Protein AF-A0A3S1H4H2-F1 (afdb_monomer_lite)

Radius of gyration: 18.22 Å; chains: 1; bounding box: 42×36×54 Å

InterPro domains:
  IPR036291 NAD(P)-binding domain superfamily [SSF51735] (3-67)
  IPR052834 3-Keto-Steroid Reductase/17-beta-Hydroxysteroid Dehydrogenase [PTHR44442] (1-139)

Structure (mmCIF, N/CA/C/O backbone):
data_AF-A0A3S1H4H2-F1
#
_entry.id   AF-A0A3S1H4H2-F1
#
loop_
_atom_site.group_PDB
_atom_site.id
_atom_site.type_symbol
_atom_site.label_atom_id
_atom_site.label_alt_id
_atom_site.label_comp_id
_atom_site.label_asym_id
_atom_site.label_entity_id
_atom_site.label_seq_id
_atom_site.pdbx_PDB_ins_code
_atom_site.Cartn_x
_atom_site.Cartn_y
_atom_site.Cartn_z
_atom_site.occupancy
_atom_site.B_iso_or_equiv
_atom_site.auth_seq_id
_atom_site.auth_comp_id
_atom_site.auth_asym_id
_atom_site.auth_atom_id
_atom_site.pdbx_PDB_model_num
ATOM 1 N N . LYS A 1 1 ? -10.803 -19.114 0.269 1.00 58.19 1 LYS A N 1
ATOM 2 C CA . LYS A 1 1 ? -10.577 -17.656 0.457 1.00 58.19 1 LYS A CA 1
ATOM 3 C C . LYS A 1 1 ? -9.151 -17.461 0.962 1.00 58.19 1 LYS A C 1
ATOM 5 O O . LYS A 1 1 ? -8.784 -18.153 1.898 1.00 58.19 1 LYS A O 1
ATOM 10 N N . ASN A 1 2 ? -8.342 -16.609 0.327 1.00 88.88 2 ASN A N 1
ATOM 11 C CA . ASN A 1 2 ? -6.953 -16.361 0.735 1.00 88.88 2 ASN A CA 1
ATOM 12 C C . ASN A 1 2 ? -6.928 -15.320 1.883 1.00 88.88 2 ASN A C 1
ATOM 14 O O . ASN A 1 2 ? -7.430 -14.210 1.662 1.00 88.88 2 ASN A O 1
ATOM 18 N N . PRO A 1 3 ? -6.391 -15.637 3.082 1.00 92.31 3 PRO A N 1
ATOM 19 C CA . PRO A 1 3 ? -6.362 -14.711 4.220 1.00 92.31 3 PRO A CA 1
ATOM 20 C C . PRO A 1 3 ? -5.639 -13.392 3.922 1.00 92.31 3 PRO A C 1
ATOM 22 O O . PRO A 1 3 ? -6.136 -12.330 4.287 1.00 92.31 3 PRO A O 1
ATOM 25 N N . TYR A 1 4 ? -4.523 -13.438 3.186 1.00 89.50 4 TYR A N 1
ATOM 26 C CA . TYR A 1 4 ? -3.756 -12.247 2.816 1.00 89.50 4 TYR A CA 1
ATOM 27 C C . TYR A 1 4 ? -4.573 -11.315 1.917 1.00 89.50 4 TYR A C 1
ATOM 29 O O . TYR A 1 4 ? -4.724 -10.132 2.216 1.00 89.50 4 TYR A O 1
ATOM 37 N N . SER A 1 5 ? -5.161 -11.852 0.844 1.00 90.31 5 SER A N 1
ATOM 38 C CA . SER A 1 5 ? -5.999 -11.063 -0.070 1.00 90.31 5 SER A CA 1
ATOM 39 C C . SER A 1 5 ? -7.233 -10.497 0.633 1.00 90.31 5 SER A C 1
ATOM 41 O O . SER A 1 5 ? -7.619 -9.362 0.372 1.00 90.31 5 SER A O 1
ATOM 43 N N . SER A 1 6 ? -7.825 -11.266 1.553 1.00 93.38 6 SER A N 1
ATOM 44 C CA . SER A 1 6 ? -8.981 -10.821 2.341 1.00 93.38 6 SER A CA 1
ATOM 45 C C . SER A 1 6 ? -8.603 -9.675 3.283 1.00 93.38 6 SER A C 1
ATOM 47 O O . SER A 1 6 ? -9.348 -8.710 3.387 1.00 93.38 6 SER A O 1
ATOM 49 N N . SER A 1 7 ? -7.422 -9.739 3.907 1.00 94.19 7 SER A N 1
ATOM 50 C CA . SER A 1 7 ? -6.892 -8.660 4.746 1.00 94.19 7 SER A CA 1
ATOM 51 C C . SER A 1 7 ? -6.595 -7.394 3.936 1.00 94.19 7 SER A C 1
ATOM 53 O O . SER A 1 7 ? -7.000 -6.314 4.350 1.00 94.19 7 SER A O 1
ATOM 55 N N . LYS A 1 8 ? -5.975 -7.509 2.751 1.00 94.06 8 LYS A N 1
ATOM 56 C CA . LYS A 1 8 ? -5.734 -6.351 1.870 1.00 94.06 8 LYS A CA 1
ATOM 57 C C . LYS A 1 8 ? -7.029 -5.686 1.412 1.00 94.06 8 LYS A C 1
ATOM 59 O O . LYS A 1 8 ? -7.106 -4.463 1.425 1.00 94.06 8 LYS A O 1
ATOM 64 N N . TYR A 1 9 ? -8.038 -6.482 1.066 1.00 94.88 9 TYR A N 1
ATOM 65 C CA . TYR A 1 9 ? -9.367 -5.964 0.753 1.00 94.88 9 TYR A CA 1
ATOM 66 C C . TYR A 1 9 ? -10.015 -5.292 1.971 1.00 94.88 9 TYR A C 1
ATOM 68 O O . TYR A 1 9 ? -10.538 -4.192 1.849 1.00 94.88 9 TYR A O 1
ATOM 76 N N . ALA A 1 10 ? -9.931 -5.900 3.158 1.00 95.62 10 ALA A N 1
ATOM 77 C CA . ALA A 1 10 ? -10.449 -5.302 4.387 1.00 95.62 10 ALA A CA 1
ATOM 78 C C . ALA A 1 10 ? -9.783 -3.951 4.699 1.00 95.62 10 ALA A C 1
ATOM 80 O O . ALA A 1 10 ? -10.477 -3.024 5.094 1.00 95.62 10 ALA A O 1
ATOM 81 N N . THR A 1 11 ? -8.473 -3.798 4.465 1.00 96.12 11 THR A N 1
ATOM 82 C CA . THR A 1 11 ? -7.785 -2.502 4.603 1.00 96.12 11 THR A CA 1
ATOM 83 C C . THR A 1 11 ? -8.362 -1.440 3.669 1.00 96.12 11 THR A C 1
ATOM 85 O O . THR A 1 11 ? -8.565 -0.309 4.101 1.00 96.12 11 THR A O 1
ATOM 88 N N . ASP A 1 12 ? -8.664 -1.795 2.418 1.00 96.50 12 ASP A N 1
ATOM 89 C CA . ASP A 1 12 ? -9.289 -0.861 1.477 1.00 96.50 12 ASP A CA 1
ATOM 90 C C . ASP A 1 12 ? -10.699 -0.456 1.937 1.00 96.50 12 ASP A C 1
ATOM 92 O O . ASP A 1 12 ? -11.044 0.724 1.928 1.00 96.50 12 ASP A O 1
ATOM 96 N N . VAL A 1 13 ? -11.495 -1.422 2.408 1.00 97.12 13 VAL A N 1
ATOM 97 C CA . VAL A 1 13 ? -12.837 -1.177 2.962 1.00 97.12 13 VAL A CA 1
ATOM 98 C C . VAL A 1 13 ? -12.767 -0.254 4.184 1.00 97.12 13 VAL A C 1
ATOM 100 O O . VAL A 1 13 ? -13.507 0.723 4.259 1.00 97.12 13 VAL A O 1
ATOM 103 N N . VAL A 1 14 ? -11.834 -0.512 5.103 1.00 96.88 14 VAL A N 1
ATOM 104 C CA . VAL A 1 14 ? -11.591 0.333 6.282 1.00 96.88 14 VAL A CA 1
ATOM 105 C C . VAL A 1 14 ? -11.183 1.746 5.877 1.00 96.88 14 VAL A C 1
ATOM 107 O O . VAL A 1 14 ? -11.694 2.699 6.454 1.00 96.88 14 VAL A O 1
ATOM 110 N N . SER A 1 15 ? -10.311 1.912 4.877 1.00 96.75 15 SER A N 1
ATOM 111 C CA . SER A 1 15 ? -9.904 3.242 4.405 1.00 96.75 15 SER A CA 1
ATOM 112 C C . SER A 1 15 ? -11.096 4.051 3.882 1.00 96.75 15 SER A C 1
ATOM 114 O O . SER A 1 15 ? -11.278 5.201 4.283 1.00 96.75 15 SER A O 1
ATOM 116 N N . VAL A 1 16 ? -11.963 3.434 3.069 1.00 96.69 16 VAL A N 1
ATOM 117 C CA . VAL A 1 16 ? -13.192 4.074 2.567 1.00 96.69 16 VAL A CA 1
ATOM 118 C C . VAL A 1 16 ? -14.118 4.481 3.717 1.00 96.69 16 VAL A C 1
ATOM 120 O O . VAL A 1 16 ? -14.568 5.628 3.767 1.00 96.69 16 VAL A O 1
ATOM 123 N N . GLY A 1 17 ? -14.376 3.570 4.660 1.00 96.44 17 GLY A N 1
ATOM 124 C CA . GLY A 1 17 ? -15.239 3.847 5.810 1.00 96.44 17 GLY A CA 1
ATOM 125 C C . GLY A 1 17 ? -14.680 4.957 6.708 1.00 96.44 17 GLY A C 1
ATOM 126 O O . GLY A 1 17 ? -15.399 5.886 7.075 1.00 96.44 17 GLY A O 1
ATOM 127 N N . LEU A 1 18 ? -13.377 4.920 7.010 1.00 96.75 18 LEU A N 1
ATOM 128 C CA . LEU A 1 18 ? -12.721 5.929 7.843 1.00 96.75 18 LEU A CA 1
ATOM 129 C C . LEU A 1 18 ? -12.763 7.310 7.196 1.00 96.75 18 LEU A C 1
ATOM 131 O O . LEU A 1 18 ? -13.025 8.289 7.893 1.00 96.75 18 LEU A O 1
ATOM 135 N N . ASN A 1 19 ? -12.560 7.400 5.878 1.00 96.31 19 ASN A N 1
ATOM 136 C CA . ASN A 1 19 ? -12.703 8.673 5.182 1.00 96.31 19 ASN A CA 1
ATOM 137 C C . ASN A 1 19 ? -14.129 9.217 5.330 1.00 96.31 19 ASN A C 1
ATOM 139 O O . ASN A 1 19 ? -14.299 10.390 5.637 1.00 96.31 19 ASN A O 1
ATOM 143 N N . SER A 1 20 ? -15.152 8.370 5.181 1.00 94.19 20 SER A N 1
ATOM 144 C CA . SER A 1 20 ? -16.555 8.777 5.354 1.00 94.19 20 SER A CA 1
ATOM 145 C C . SER A 1 20 ? -16.856 9.300 6.768 1.00 94.19 20 SER A C 1
ATOM 147 O O . SER A 1 20 ? -17.515 10.330 6.925 1.00 94.19 20 SER A O 1
ATOM 149 N N . ARG A 1 21 ? -16.332 8.630 7.807 1.00 94.44 21 ARG A N 1
ATOM 150 C CA . ARG A 1 21 ? -16.525 9.028 9.213 1.00 94.44 21 ARG A CA 1
ATOM 151 C C . ARG A 1 21 ? -15.783 10.319 9.571 1.00 94.44 21 ARG A C 1
ATOM 153 O O . ARG A 1 21 ? -16.305 11.136 10.332 1.00 94.44 21 ARG A O 1
ATOM 160 N N . LEU A 1 22 ? -14.560 10.489 9.068 1.00 96.25 22 LEU A N 1
ATOM 161 C CA . LEU A 1 22 ? -13.610 11.472 9.594 1.00 96.25 22 LEU A CA 1
ATOM 162 C C . LEU A 1 22 ? -13.341 12.666 8.667 1.00 96.25 22 LEU A C 1
ATOM 164 O O . LEU A 1 22 ? -12.834 13.683 9.145 1.00 96.25 22 LEU A O 1
ATOM 168 N N . ASN A 1 23 ? -13.734 12.618 7.387 1.00 95.75 23 ASN A N 1
ATOM 169 C CA . ASN A 1 23 ? -13.473 13.720 6.450 1.00 95.75 23 ASN A CA 1
ATOM 170 C C . ASN A 1 23 ? -14.093 15.052 6.908 1.00 95.75 23 ASN A C 1
ATOM 172 O O . ASN A 1 23 ? -13.472 16.104 6.759 1.00 95.75 23 ASN A O 1
ATOM 176 N N . LYS A 1 24 ? -15.262 15.016 7.564 1.00 94.75 24 LYS A N 1
ATOM 177 C CA . LYS A 1 24 ? -15.936 16.188 8.152 1.00 94.75 24 LYS A CA 1
ATOM 178 C C . LYS A 1 24 ? -15.120 16.843 9.268 1.00 94.75 24 LYS A C 1
ATOM 180 O O . LYS A 1 24 ? -15.323 18.015 9.557 1.00 94.75 24 LYS A O 1
ATOM 185 N N . GLN A 1 25 ? -14.205 16.095 9.884 1.00 97.12 25 GLN A N 1
ATOM 186 C CA . GLN A 1 25 ? -13.281 16.563 10.920 1.00 97.12 25 GLN A CA 1
ATOM 187 C C . GLN A 1 25 ? -11.926 16.992 10.328 1.00 97.12 25 GLN A C 1
ATOM 189 O O . GLN A 1 25 ? -10.992 17.285 11.067 1.00 97.12 25 GLN A O 1
ATOM 194 N N . GLY A 1 26 ? -11.800 17.019 8.997 1.00 96.19 26 GLY A N 1
ATOM 195 C CA . GLY A 1 26 ? -10.560 17.361 8.306 1.00 96.19 26 GLY A CA 1
ATOM 196 C C . GLY A 1 26 ? -9.536 16.224 8.244 1.00 96.19 26 GLY A C 1
ATOM 197 O O . GLY A 1 26 ? -8.395 16.476 7.864 1.00 96.19 26 GLY A O 1
ATOM 198 N N . VAL A 1 27 ? -9.921 14.990 8.586 1.00 97.00 27 VAL A N 1
ATOM 199 C CA . VAL A 1 27 ? -9.046 13.811 8.522 1.00 97.00 27 VAL A CA 1
ATOM 200 C C . VAL A 1 27 ? -9.470 12.925 7.355 1.00 97.00 27 VAL A C 1
ATOM 202 O O . VAL A 1 27 ? -10.601 12.451 7.303 1.00 97.00 27 VAL A O 1
ATOM 205 N N . TYR A 1 28 ? -8.546 12.683 6.429 1.00 97.25 28 TYR A N 1
ATOM 206 C CA . TYR A 1 28 ? -8.809 11.963 5.184 1.00 97.25 28 TYR A CA 1
ATOM 207 C C . TYR A 1 28 ? -8.072 10.627 5.161 1.00 97.25 28 TYR A C 1
ATOM 209 O O . TYR A 1 28 ? -6.962 10.508 5.684 1.00 97.25 28 TYR A O 1
ATOM 217 N N . SER A 1 29 ? -8.683 9.618 4.545 1.00 96.81 29 SER A N 1
ATOM 218 C CA . SER A 1 29 ? -8.099 8.287 4.385 1.00 96.81 29 SER A CA 1
ATOM 219 C C . SER A 1 29 ? -8.150 7.858 2.924 1.00 96.81 29 SER A C 1
ATOM 221 O O . SER A 1 29 ? -9.183 7.975 2.266 1.00 96.81 29 SER A O 1
ATOM 223 N N . HIS A 1 30 ? -7.022 7.351 2.426 1.00 96.81 30 HIS A N 1
ATOM 224 C CA . HIS A 1 30 ? -6.874 6.871 1.056 1.00 96.81 30 HIS A CA 1
ATOM 225 C C . HIS A 1 30 ? -6.029 5.595 1.018 1.00 96.81 30 HIS A C 1
ATOM 227 O O . HIS A 1 30 ? -5.084 5.434 1.796 1.00 96.81 30 HIS A O 1
ATOM 233 N N . SER A 1 31 ? -6.330 4.721 0.057 1.00 96.75 31 SER A N 1
ATOM 234 C CA . SER A 1 31 ? -5.593 3.477 -0.168 1.00 96.75 31 SER A CA 1
ATOM 235 C C . SER A 1 31 ? -4.492 3.638 -1.211 1.00 96.75 31 SER A C 1
ATOM 237 O O . SER A 1 31 ? -4.702 4.184 -2.297 1.00 96.75 31 SER A O 1
ATOM 239 N N . VAL A 1 32 ? -3.330 3.051 -0.920 1.00 97.19 32 VAL A N 1
ATOM 240 C CA . VAL A 1 32 ? -2.204 2.942 -1.857 1.00 97.19 32 VAL A CA 1
ATOM 241 C C . VAL A 1 32 ? -1.820 1.482 -2.115 1.00 97.19 32 VAL A C 1
ATOM 243 O O . VAL A 1 32 ? -2.021 0.605 -1.274 1.00 97.19 32 VAL A O 1
ATOM 246 N N . CYS A 1 33 ? -1.251 1.199 -3.287 1.00 96.50 33 CYS A N 1
ATOM 247 C CA . CYS A 1 33 ? -0.737 -0.113 -3.672 1.00 96.50 33 CYS A CA 1
ATOM 248 C C . CYS A 1 33 ? 0.705 0.014 -4.179 1.00 96.50 33 CYS A C 1
ATOM 250 O O . CYS A 1 33 ? 0.908 0.557 -5.263 1.00 96.50 33 CYS A O 1
ATOM 252 N N . PRO A 1 34 ? 1.706 -0.537 -3.476 1.00 95.44 34 PRO A N 1
ATOM 253 C CA . PRO A 1 34 ? 3.109 -0.376 -3.862 1.00 95.44 34 PRO A CA 1
ATOM 254 C C . PRO A 1 34 ? 3.546 -1.268 -5.042 1.00 95.44 34 PRO A C 1
ATOM 256 O O . PRO A 1 34 ? 4.704 -1.227 -5.457 1.00 95.44 34 PRO A O 1
ATOM 259 N N . GLY A 1 35 ? 2.650 -2.108 -5.570 1.00 92.69 35 GLY A N 1
ATOM 260 C CA . GLY A 1 35 ? 3.007 -3.158 -6.523 1.00 92.69 35 GLY A CA 1
ATOM 261 C C . GLY A 1 35 ? 3.778 -4.308 -5.864 1.00 92.69 35 GLY A C 1
ATOM 262 O O . GLY A 1 35 ? 3.664 -4.539 -4.659 1.00 92.69 35 GLY A O 1
ATOM 263 N N . LEU A 1 36 ? 4.539 -5.058 -6.662 1.00 90.69 36 LEU A N 1
ATOM 264 C CA . LEU A 1 36 ? 5.432 -6.113 -6.188 1.00 90.69 36 LEU A CA 1
ATOM 265 C C . LEU A 1 36 ? 6.811 -5.522 -5.880 1.00 90.69 36 LEU A C 1
ATOM 267 O O . LEU A 1 36 ? 7.613 -5.289 -6.785 1.00 90.69 36 LEU A O 1
ATOM 271 N N . VAL A 1 37 ? 7.065 -5.321 -4.591 1.00 89.50 37 VAL A N 1
ATOM 272 C CA . VAL A 1 37 ? 8.305 -4.762 -4.048 1.00 89.50 37 VAL A CA 1
ATOM 273 C C . VAL A 1 37 ? 9.140 -5.864 -3.415 1.00 89.50 37 VAL A C 1
ATOM 275 O O . VAL A 1 37 ? 8.625 -6.628 -2.596 1.00 89.50 37 VAL A O 1
ATOM 278 N N . GLU A 1 38 ? 10.437 -5.894 -3.708 1.00 84.44 38 GLU A N 1
ATOM 279 C CA . GLU A 1 38 ? 11.381 -6.700 -2.940 1.00 84.44 38 GLU A CA 1
ATOM 280 C C . GLU A 1 38 ? 11.645 -6.025 -1.597 1.00 84.44 38 GLU A C 1
ATOM 282 O O . GLU A 1 38 ? 12.209 -4.935 -1.503 1.00 84.44 38 GLU A O 1
ATOM 287 N N . SER A 1 39 ? 11.186 -6.670 -0.535 1.00 82.44 39 SER A N 1
ATOM 288 C CA . SER A 1 39 ? 11.307 -6.206 0.841 1.00 82.44 39 SER A CA 1
ATOM 289 C C . SER A 1 39 ? 11.688 -7.371 1.745 1.00 82.44 39 SER A C 1
ATOM 291 O O . SER A 1 39 ? 11.615 -8.535 1.351 1.00 82.44 39 SER A O 1
ATOM 293 N N . ASN A 1 40 ? 12.027 -7.089 3.002 1.00 81.19 40 ASN A N 1
ATOM 294 C CA . ASN A 1 40 ? 12.299 -8.150 3.978 1.00 81.19 40 ASN A CA 1
ATOM 295 C C . ASN A 1 40 ? 11.122 -9.134 4.127 1.00 81.19 40 ASN A C 1
ATOM 297 O O . ASN A 1 40 ? 11.346 -10.307 4.408 1.00 81.19 40 ASN A O 1
ATOM 301 N N . MET A 1 41 ? 9.881 -8.701 3.856 1.00 77.06 41 MET A N 1
ATOM 302 C CA . MET A 1 41 ? 8.723 -9.599 3.823 1.00 77.06 41 MET A CA 1
ATOM 303 C C . MET A 1 41 ? 8.795 -10.606 2.670 1.00 77.06 41 MET A C 1
ATOM 305 O O . MET A 1 41 ? 8.458 -11.768 2.862 1.00 77.06 41 MET A O 1
ATOM 309 N N . THR A 1 42 ? 9.249 -10.198 1.482 1.00 77.94 42 THR A N 1
ATOM 310 C CA . THR A 1 42 ? 9.351 -11.095 0.318 1.00 77.94 42 THR A CA 1
ATOM 311 C C . THR A 1 42 ? 10.599 -11.978 0.375 1.00 77.94 42 THR A C 1
ATOM 313 O O . THR A 1 42 ? 10.551 -13.130 -0.059 1.00 77.94 42 THR A O 1
ATOM 316 N N . TYR A 1 43 ? 11.689 -11.498 0.984 1.00 75.06 43 TYR A N 1
ATOM 317 C CA . TYR A 1 43 ? 12.865 -12.322 1.302 1.00 75.06 43 TYR A CA 1
ATOM 318 C C . TYR A 1 43 ? 12.579 -13.396 2.362 1.00 75.06 43 TYR A C 1
ATOM 320 O O . TYR A 1 43 ? 13.248 -14.424 2.380 1.00 75.06 43 TYR A O 1
ATOM 328 N N . GLY A 1 44 ? 11.559 -13.205 3.206 1.00 78.06 44 GLY A N 1
ATOM 329 C CA . GLY A 1 44 ? 11.075 -14.240 4.124 1.00 78.06 44 GLY A CA 1
ATOM 330 C C . GLY A 1 44 ? 10.303 -15.379 3.443 1.00 78.06 44 GLY A C 1
ATOM 331 O O . GLY A 1 44 ? 10.102 -16.420 4.059 1.00 78.06 44 GLY A O 1
ATOM 332 N N . ILE A 1 4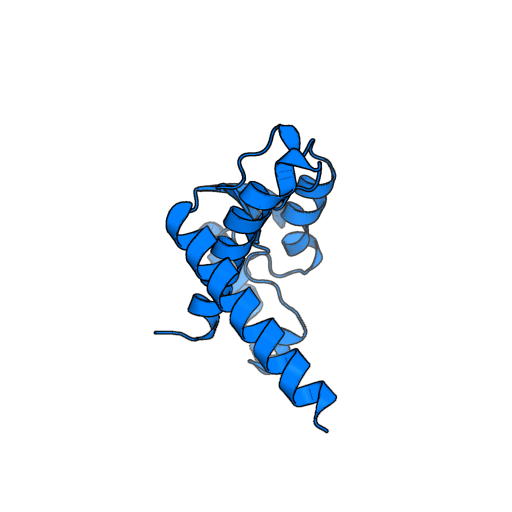5 ? 9.872 -15.199 2.187 1.00 83.75 45 ILE A N 1
ATOM 333 C CA . ILE A 1 45 ? 9.081 -16.188 1.430 1.00 83.75 45 ILE A CA 1
ATOM 334 C C . ILE A 1 45 ? 9.977 -17.039 0.520 1.00 83.75 45 ILE A C 1
ATOM 336 O O . ILE A 1 45 ? 9.751 -18.239 0.382 1.00 83.75 45 ILE A O 1
ATOM 340 N N . LEU A 1 46 ? 10.984 -16.427 -0.114 1.00 81.94 46 LEU A N 1
ATOM 341 C CA . LEU A 1 46 ? 11.884 -17.091 -1.06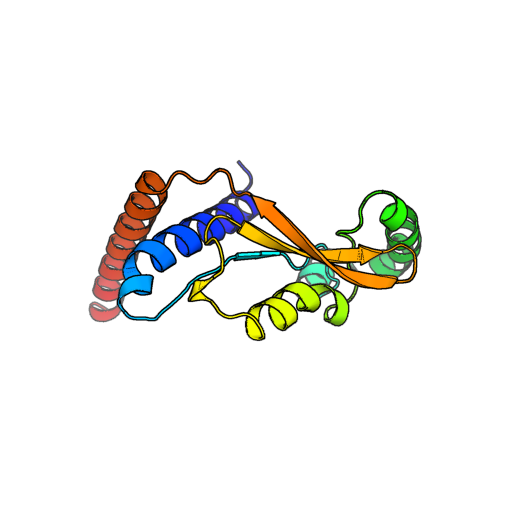2 1.00 81.94 46 LEU A CA 1
ATOM 342 C C . LEU A 1 46 ? 13.357 -16.823 -0.707 1.00 81.94 46 LEU A C 1
ATOM 344 O O . LEU A 1 46 ? 13.698 -15.682 -0.386 1.00 81.94 46 LEU A O 1
ATOM 348 N N . PRO A 1 47 ? 14.255 -17.824 -0.826 1.00 84.75 47 PRO A N 1
ATOM 349 C CA . PRO A 1 47 ? 15.684 -17.644 -0.579 1.00 84.75 47 PRO A CA 1
ATOM 350 C C . PRO A 1 47 ? 16.311 -16.562 -1.468 1.00 84.75 47 PRO A C 1
ATOM 352 O O . PRO A 1 47 ? 15.971 -16.427 -2.642 1.00 84.75 47 PRO A O 1
ATOM 355 N N . ASN A 1 48 ? 17.313 -15.848 -0.951 1.00 84.38 48 ASN A N 1
ATOM 356 C CA . ASN A 1 48 ? 17.961 -14.742 -1.670 1.00 84.38 48 ASN A CA 1
ATOM 357 C C . ASN A 1 48 ? 18.573 -15.154 -3.028 1.00 84.38 48 ASN A C 1
ATOM 359 O O . ASN A 1 48 ? 18.543 -14.396 -3.994 1.00 84.38 48 ASN A O 1
ATOM 363 N N . TRP A 1 49 ? 19.115 -16.373 -3.135 1.00 87.44 49 TRP A N 1
ATOM 364 C CA . TRP A 1 49 ? 19.660 -16.877 -4.402 1.00 87.44 49 TRP A CA 1
ATOM 365 C C . TRP A 1 49 ? 18.573 -17.070 -5.470 1.00 87.44 49 TRP A C 1
ATOM 367 O O . TRP A 1 49 ? 18.834 -16.863 -6.652 1.00 87.44 49 TRP A O 1
ATOM 377 N N . PHE A 1 50 ? 17.352 -17.417 -5.055 1.00 88.00 50 PHE A N 1
ATOM 378 C CA . PHE A 1 50 ? 16.225 -17.619 -5.957 1.00 88.00 50 PHE A CA 1
ATOM 379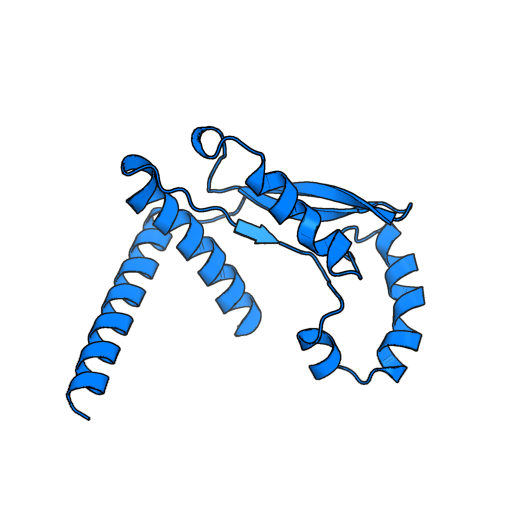 C C . PHE A 1 50 ? 15.720 -16.282 -6.506 1.00 88.00 50 PHE A C 1
ATOM 381 O O . PHE A 1 50 ? 15.454 -16.168 -7.700 1.00 88.00 50 PHE A O 1
ATOM 388 N N . TRP A 1 51 ? 15.698 -15.232 -5.678 1.00 84.88 51 TRP A N 1
ATOM 389 C CA . TRP A 1 51 ? 15.411 -13.869 -6.136 1.00 84.88 51 TRP A CA 1
ATOM 390 C C . TRP A 1 51 ? 16.367 -13.413 -7.240 1.00 84.88 51 TRP A C 1
ATOM 392 O O . TRP A 1 51 ? 15.908 -12.901 -8.257 1.00 84.88 51 TRP A O 1
ATOM 402 N N . LYS A 1 52 ? 17.673 -13.687 -7.110 1.00 87.06 52 LYS A N 1
ATOM 403 C CA . LYS A 1 52 ? 18.664 -13.371 -8.159 1.00 87.06 52 LYS A CA 1
ATOM 404 C C . LYS A 1 52 ? 18.375 -14.068 -9.492 1.00 87.06 52 LYS A C 1
ATOM 406 O O . LYS A 1 52 ? 18.660 -13.495 -10.539 1.00 87.06 52 LYS A O 1
ATOM 411 N N . LEU A 1 53 ? 17.807 -15.275 -9.460 1.00 90.19 53 LEU A N 1
ATOM 412 C CA . LEU A 1 53 ? 17.424 -16.023 -10.660 1.00 90.19 53 LEU A CA 1
ATOM 413 C C . LEU A 1 53 ? 16.143 -15.467 -11.291 1.00 90.19 53 LEU A C 1
ATOM 415 O O . LEU A 1 53 ? 16.069 -15.342 -12.509 1.00 90.19 53 LEU A O 1
ATOM 419 N N . VAL A 1 54 ? 15.141 -15.122 -10.479 1.00 89.31 54 VAL A N 1
ATOM 420 C CA . VAL A 1 54 ? 13.809 -14.704 -10.955 1.00 89.31 54 VAL A CA 1
ATOM 421 C C . VAL A 1 54 ? 13.761 -13.228 -11.372 1.00 89.31 54 VAL A C 1
ATOM 423 O O . VAL A 1 54 ? 13.013 -12.866 -12.278 1.00 89.31 54 VAL A O 1
ATOM 426 N N . LEU A 1 55 ? 14.594 -12.378 -10.775 1.00 88.69 55 LEU A N 1
ATOM 427 C CA . LEU A 1 55 ? 14.724 -10.950 -11.081 1.00 88.69 55 LEU A CA 1
ATOM 428 C C . LEU A 1 55 ? 14.795 -10.594 -12.582 1.00 88.69 55 LEU A C 1
ATOM 430 O O . LEU A 1 55 ? 13.986 -9.774 -13.022 1.00 88.69 55 LEU A O 1
ATOM 434 N N . PRO A 1 56 ? 15.689 -11.183 -13.404 1.00 90.06 56 PRO A N 1
ATOM 435 C CA . PRO A 1 56 ? 15.736 -10.884 -14.838 1.00 90.06 56 PRO A CA 1
ATOM 436 C C . PRO A 1 56 ? 14.416 -11.211 -15.555 1.00 90.06 56 PRO A C 1
ATOM 438 O O . PRO A 1 56 ? 13.990 -10.457 -16.430 1.00 90.06 56 PRO A O 1
ATOM 441 N N . PHE A 1 57 ? 13.718 -12.275 -15.143 1.00 90.12 57 PHE A N 1
ATOM 442 C CA . PHE A 1 57 ? 12.394 -12.605 -15.678 1.00 90.12 57 PHE A CA 1
ATOM 443 C C . PHE A 1 57 ? 11.331 -11.591 -15.239 1.00 90.12 57 PHE A C 1
ATOM 445 O O . PHE A 1 57 ? 10.493 -11.205 -16.048 1.00 90.12 57 PHE A O 1
ATOM 452 N N . ILE A 1 58 ? 11.379 -11.106 -13.994 1.00 88.38 58 ILE A N 1
ATOM 453 C CA . ILE A 1 58 ? 10.485 -10.044 -13.502 1.00 88.38 58 ILE A CA 1
ATOM 454 C C . ILE A 1 58 ? 10.680 -8.752 -14.307 1.00 88.38 58 ILE A C 1
ATOM 456 O O . ILE A 1 58 ? 9.695 -8.124 -14.699 1.00 88.38 58 ILE A O 1
ATOM 460 N N . PHE A 1 59 ? 11.927 -8.374 -14.607 1.00 88.31 59 PHE A N 1
ATOM 461 C CA . PHE A 1 59 ? 12.211 -7.217 -15.459 1.00 88.31 59 PHE A CA 1
ATOM 462 C C . PHE A 1 59 ? 11.645 -7.385 -16.872 1.00 88.31 59 PHE A C 1
ATOM 464 O O . PHE A 1 59 ? 11.066 -6.437 -17.398 1.00 88.31 59 PHE A O 1
ATOM 471 N N . LEU A 1 60 ? 11.734 -8.581 -17.463 1.00 90.38 60 LEU A N 1
ATOM 472 C CA . LEU A 1 60 ? 11.129 -8.859 -18.769 1.00 90.38 60 LEU A CA 1
ATOM 473 C C . LEU A 1 60 ? 9.593 -8.783 -18.716 1.00 90.38 60 LEU A C 1
ATOM 475 O O . LEU A 1 60 ? 8.960 -8.177 -19.579 1.00 90.38 60 LEU A O 1
ATOM 479 N N . MET A 1 61 ? 8.988 -9.336 -17.662 1.00 90.12 61 MET A N 1
ATOM 480 C CA . MET A 1 61 ? 7.538 -9.309 -17.441 1.00 90.12 61 MET A CA 1
ATOM 481 C C . MET A 1 61 ? 6.985 -7.900 -17.201 1.00 90.12 61 MET A C 1
ATOM 483 O O . MET A 1 61 ? 5.788 -7.680 -17.397 1.00 90.12 61 MET A O 1
ATOM 487 N N . ARG A 1 62 ? 7.827 -6.924 -16.830 1.00 88.69 62 ARG A N 1
ATOM 488 C CA . ARG A 1 62 ? 7.424 -5.519 -16.647 1.00 88.69 62 ARG A CA 1
ATOM 489 C C . ARG A 1 62 ? 6.804 -4.909 -17.907 1.00 88.69 62 ARG A C 1
ATOM 491 O O . ARG A 1 62 ? 5.977 -4.010 -17.785 1.00 88.69 62 ARG A O 1
ATOM 498 N N . LEU A 1 63 ? 7.137 -5.430 -19.092 1.00 88.44 63 LEU A N 1
ATOM 499 C CA . LEU A 1 63 ? 6.499 -5.055 -20.361 1.00 88.44 63 LEU A CA 1
ATOM 500 C C . LEU A 1 63 ? 4.972 -5.239 -20.331 1.00 88.44 63 LEU A C 1
ATOM 502 O O . LEU A 1 63 ? 4.247 -4.448 -20.927 1.00 88.44 63 LEU A O 1
ATOM 506 N N . PHE A 1 64 ? 4.492 -6.260 -19.617 1.00 92.19 64 PHE A N 1
ATOM 507 C CA . PHE A 1 64 ? 3.075 -6.621 -19.536 1.00 92.19 64 PHE A CA 1
ATOM 508 C C . PHE A 1 64 ? 2.461 -6.316 -18.167 1.00 92.19 64 PHE A C 1
ATOM 510 O O . PHE A 1 64 ? 1.253 -6.121 -18.057 1.00 92.19 64 PHE A O 1
ATOM 517 N N . VAL A 1 65 ? 3.285 -6.271 -17.115 1.00 92.75 65 VAL A N 1
ATOM 518 C CA . VAL A 1 65 ? 2.848 -6.082 -15.728 1.00 92.75 65 VAL A CA 1
ATOM 519 C C . VAL A 1 65 ? 3.617 -4.914 -15.091 1.00 92.75 65 VAL A C 1
ATOM 521 O O . VAL A 1 65 ? 4.575 -5.128 -14.344 1.00 92.75 65 VAL A O 1
ATOM 524 N N . PRO A 1 66 ? 3.191 -3.656 -15.322 1.00 93.56 66 PRO A N 1
ATOM 525 C CA . PRO A 1 66 ? 3.872 -2.468 -14.792 1.00 93.56 66 PRO A CA 1
ATOM 526 C C . PRO A 1 66 ? 3.903 -2.389 -13.260 1.00 93.56 66 PRO A C 1
ATOM 528 O O . PRO A 1 66 ? 4.672 -1.623 -12.690 1.00 93.56 66 PRO A O 1
ATOM 531 N N . SER A 1 67 ? 3.084 -3.183 -12.561 1.00 92.75 67 SER A N 1
ATOM 532 C CA . SER A 1 67 ? 3.088 -3.249 -11.096 1.00 92.75 67 SER A CA 1
ATOM 533 C C . SER A 1 67 ? 4.257 -4.042 -10.513 1.00 92.75 67 SER A C 1
ATOM 535 O O . SER A 1 67 ? 4.337 -4.175 -9.296 1.00 92.75 67 SER A O 1
ATOM 537 N N . LEU A 1 68 ? 5.155 -4.586 -11.338 1.00 92.19 68 LEU A N 1
ATOM 538 C CA . LEU A 1 68 ? 6.410 -5.203 -10.902 1.00 92.19 68 LEU A CA 1
ATOM 539 C C . LEU A 1 68 ? 7.450 -4.112 -10.594 1.00 92.19 68 LEU A C 1
ATOM 541 O O . LEU A 1 68 ? 8.385 -3.877 -11.367 1.00 92.19 68 LEU A O 1
ATOM 545 N N . THR A 1 69 ? 7.254 -3.411 -9.475 1.00 92.50 69 THR A N 1
ATOM 546 C CA . THR A 1 69 ? 8.041 -2.231 -9.082 1.00 92.50 69 THR A CA 1
ATOM 547 C C . THR A 1 69 ? 9.473 -2.573 -8.666 1.00 92.50 69 THR A C 1
ATOM 549 O O . THR A 1 69 ? 10.364 -1.749 -8.881 1.00 92.50 69 THR A O 1
ATOM 552 N N . THR A 1 70 ? 9.684 -3.792 -8.154 1.00 88.19 70 THR A N 1
ATOM 553 C CA . THR A 1 70 ? 10.940 -4.439 -7.716 1.00 88.19 70 THR A CA 1
ATOM 554 C C . THR A 1 70 ? 11.686 -3.733 -6.587 1.00 88.19 70 THR A C 1
ATOM 556 O O . THR A 1 70 ? 12.122 -4.399 -5.660 1.00 88.19 70 THR A O 1
ATOM 559 N N . SER A 1 71 ? 11.789 -2.404 -6.577 1.00 91.06 71 SER A N 1
ATOM 560 C CA . SER A 1 71 ? 12.441 -1.642 -5.505 1.00 91.06 71 SER A CA 1
ATOM 561 C C . SER A 1 71 ? 11.438 -0.961 -4.572 1.00 91.06 71 SER A C 1
ATOM 563 O O . SER A 1 71 ? 10.343 -0.564 -4.976 1.00 91.06 71 SER A O 1
ATOM 565 N N . THR A 1 72 ? 11.837 -0.772 -3.312 1.00 92.56 72 THR A N 1
ATOM 566 C CA . THR A 1 72 ? 11.071 0.007 -2.326 1.00 92.56 72 THR A CA 1
ATOM 567 C C . THR A 1 72 ? 10.911 1.463 -2.751 1.00 92.56 72 THR A C 1
ATOM 569 O O . THR A 1 72 ? 9.839 2.028 -2.558 1.00 92.56 72 THR A O 1
ATOM 572 N N . PHE A 1 73 ? 11.932 2.036 -3.397 1.00 94.12 73 PHE A N 1
ATOM 573 C CA . PHE A 1 73 ? 11.885 3.373 -3.990 1.00 94.12 73 PHE A CA 1
ATOM 574 C C . PHE A 1 73 ? 10.719 3.499 -4.979 1.00 94.12 73 PHE A C 1
ATOM 576 O O . PHE A 1 73 ? 9.820 4.310 -4.774 1.00 94.12 73 PHE A O 1
ATOM 583 N N . ASN A 1 74 ? 10.659 2.618 -5.980 1.00 95.31 74 ASN A N 1
ATOM 584 C CA . ASN A 1 74 ? 9.580 2.626 -6.966 1.00 95.31 74 ASN A CA 1
ATOM 585 C C . ASN A 1 74 ? 8.217 2.327 -6.333 1.00 95.31 74 ASN A C 1
ATOM 587 O O . ASN A 1 74 ? 7.215 2.932 -6.696 1.00 95.31 74 ASN A O 1
ATOM 591 N N . GLY A 1 75 ? 8.169 1.399 -5.372 1.00 95.44 75 GLY A N 1
ATOM 592 C CA . GLY A 1 75 ? 6.942 1.063 -4.654 1.00 95.44 75 GLY A CA 1
ATOM 593 C C . GLY A 1 75 ? 6.388 2.209 -3.805 1.00 95.44 75 GLY A C 1
ATOM 594 O O . GLY A 1 75 ? 5.183 2.252 -3.562 1.00 95.44 75 GLY A O 1
ATOM 595 N N . SER A 1 76 ? 7.233 3.157 -3.395 1.00 96.25 76 SER A N 1
ATOM 596 C CA . SER A 1 76 ? 6.838 4.322 -2.596 1.00 96.25 76 SER A CA 1
ATOM 597 C C . SER A 1 76 ? 6.240 5.477 -3.409 1.00 96.25 76 SER A C 1
ATOM 599 O O . SER A 1 76 ? 5.690 6.401 -2.815 1.00 96.25 76 SER A O 1
ATOM 601 N N . GLU A 1 77 ? 6.273 5.407 -4.743 1.00 97.88 77 GLU A N 1
ATOM 602 C CA . GLU A 1 77 ? 5.838 6.489 -5.637 1.00 97.88 77 GLU A CA 1
ATOM 603 C C . GLU A 1 77 ? 4.412 6.975 -5.348 1.00 97.88 77 GLU A C 1
ATOM 605 O O . GLU A 1 77 ? 4.187 8.168 -5.164 1.00 97.88 77 GLU A O 1
ATOM 610 N N . SER A 1 78 ? 3.438 6.064 -5.242 1.00 97.44 78 SER A N 1
ATOM 611 C CA . SER A 1 78 ? 2.049 6.442 -4.962 1.00 97.44 78 SER A CA 1
ATOM 612 C C . SER A 1 78 ? 1.876 7.091 -3.595 1.00 97.44 78 SER A C 1
ATOM 614 O O . SER A 1 78 ? 0.995 7.927 -3.431 1.00 97.44 78 SER A O 1
ATOM 616 N N . LEU A 1 79 ? 2.698 6.711 -2.613 1.00 97.00 79 LEU A N 1
ATOM 617 C CA . LEU A 1 79 ? 2.662 7.298 -1.277 1.00 97.00 79 LEU A CA 1
ATOM 618 C C . LEU A 1 79 ? 3.235 8.721 -1.293 1.00 97.00 79 LEU A C 1
ATOM 620 O O . LEU A 1 79 ? 2.617 9.633 -0.745 1.00 97.00 79 LEU A O 1
ATOM 624 N N . LEU A 1 80 ? 4.377 8.916 -1.960 1.00 97.56 80 LEU A N 1
ATOM 625 C CA . LEU A 1 80 ? 4.987 10.232 -2.138 1.00 97.56 80 LEU A CA 1
ATOM 626 C C . LEU A 1 80 ? 4.046 11.170 -2.900 1.00 97.56 80 LEU A C 1
ATOM 628 O O . LEU A 1 80 ? 3.764 12.274 -2.437 1.00 97.56 80 LEU A O 1
ATOM 632 N N . TRP A 1 81 ? 3.503 10.707 -4.025 1.00 97.88 81 TRP A N 1
ATOM 633 C CA . TRP A 1 81 ? 2.547 11.468 -4.818 1.00 97.88 81 TRP A CA 1
ATOM 634 C C . TRP A 1 81 ? 1.320 11.870 -3.995 1.00 97.88 81 TRP A C 1
ATOM 636 O O . TRP A 1 81 ? 0.965 13.049 -3.992 1.00 97.88 81 TRP A O 1
ATOM 646 N N . LEU A 1 82 ? 0.725 10.925 -3.251 1.00 97.31 82 LEU A N 1
ATOM 647 C CA . LEU A 1 82 ? -0.454 11.161 -2.412 1.00 97.31 82 LEU A CA 1
ATOM 648 C C . LEU A 1 82 ? -0.184 12.223 -1.338 1.00 97.31 82 LEU A C 1
ATOM 650 O O . LEU A 1 82 ? -1.028 13.083 -1.113 1.00 97.31 82 LEU A O 1
ATOM 654 N N . SER A 1 83 ? 1.003 12.206 -0.722 1.00 96.44 83 SER A N 1
ATOM 655 C CA . SER A 1 83 ? 1.386 13.182 0.311 1.00 96.44 83 SER A CA 1
ATOM 656 C C . SER A 1 83 ? 1.466 14.628 -0.191 1.00 96.44 83 SER A C 1
ATOM 658 O O . SER A 1 83 ? 1.405 15.558 0.606 1.00 96.44 83 SER A O 1
ATOM 660 N N . SER A 1 84 ? 1.602 14.815 -1.506 1.00 97.19 84 SER A N 1
ATOM 661 C CA . SER A 1 84 ? 1.698 16.131 -2.145 1.00 97.19 84 SER A CA 1
ATOM 662 C C . SER A 1 84 ? 0.363 16.631 -2.712 1.00 97.19 84 SER A C 1
ATOM 664 O O . SER A 1 84 ? 0.321 17.722 -3.277 1.00 97.19 84 SER A O 1
ATOM 666 N N . GLN A 1 85 ? -0.715 15.847 -2.608 1.00 97.25 85 GLN A N 1
ATOM 667 C CA . GLN A 1 85 ? -2.038 16.234 -3.105 1.00 97.25 85 GLN A CA 1
ATOM 668 C C . GLN A 1 85 ? -2.855 16.959 -2.033 1.00 97.25 85 GLN A C 1
ATOM 670 O O . GLN A 1 85 ? -2.657 16.751 -0.838 1.00 97.25 85 GLN A O 1
ATOM 675 N N . ASP A 1 86 ? -3.840 17.754 -2.461 1.00 96.94 86 ASP A N 1
ATOM 676 C CA . ASP A 1 86 ? -4.890 18.227 -1.558 1.00 96.94 86 ASP A CA 1
ATOM 677 C C . ASP A 1 86 ? -5.892 17.087 -1.294 1.00 96.94 86 ASP A C 1
ATOM 679 O O . ASP A 1 86 ? -6.659 16.733 -2.201 1.00 96.94 86 ASP A O 1
ATOM 683 N N . PRO A 1 87 ? -5.943 16.522 -0.074 1.00 95.81 87 PRO A N 1
ATOM 684 C CA . PRO A 1 87 ? -6.782 15.362 0.223 1.00 95.81 87 PRO A CA 1
ATOM 685 C C . PRO A 1 87 ? -8.285 15.638 0.056 1.00 95.81 87 PRO A C 1
ATOM 687 O O . PRO A 1 87 ? -9.054 14.714 -0.188 1.00 95.81 87 PRO A O 1
ATOM 690 N N . ARG A 1 88 ? -8.716 16.908 0.095 1.00 95.88 88 ARG A N 1
ATOM 691 C CA . ARG A 1 88 ? -10.121 17.315 -0.113 1.00 95.88 88 ARG A CA 1
ATOM 692 C C . ARG A 1 88 ? -10.614 17.067 -1.535 1.00 95.88 88 ARG A C 1
ATOM 694 O O . ARG A 1 88 ? -11.816 16.983 -1.766 1.00 95.88 88 ARG A O 1
ATOM 701 N N . THR A 1 89 ? -9.685 17.011 -2.484 1.00 95.69 89 THR A N 1
ATOM 702 C CA . THR A 1 89 ? -9.975 16.878 -3.919 1.00 95.69 89 THR A CA 1
ATOM 703 C C . THR A 1 89 ? -9.957 15.432 -4.402 1.00 95.69 89 THR A C 1
ATOM 705 O O . THR A 1 89 ? -10.342 15.155 -5.537 1.00 95.69 89 THR A O 1
ATOM 708 N N . LEU A 1 90 ? -9.508 14.506 -3.554 1.00 96.38 90 LEU A N 1
ATOM 709 C CA . LEU A 1 90 ? -9.301 13.115 -3.920 1.00 96.38 90 LEU A CA 1
ATOM 710 C C . LEU A 1 90 ? -10.548 12.272 -3.640 1.00 96.38 90 LEU A C 1
ATOM 712 O O . LEU A 1 90 ? -11.154 12.350 -2.573 1.00 96.38 90 LEU A O 1
ATOM 716 N N . ASP A 1 91 ? -10.889 11.395 -4.582 1.00 95.38 91 ASP A N 1
ATOM 717 C CA . ASP A 1 91 ? -11.930 10.386 -4.383 1.00 95.38 91 ASP A CA 1
ATOM 718 C C . ASP A 1 91 ? -11.391 9.256 -3.488 1.00 95.38 91 ASP A C 1
ATOM 720 O O . ASP A 1 91 ? -10.442 8.553 -3.842 1.00 95.38 91 ASP A O 1
ATOM 724 N N . SER A 1 92 ? -12.012 9.051 -2.324 1.00 94.38 92 SER A N 1
ATOM 725 C CA . SER A 1 92 ? -11.660 7.968 -1.396 1.00 94.38 92 SER A CA 1
ATOM 726 C C . SER A 1 92 ? -11.898 6.563 -1.948 1.00 94.38 92 SER A C 1
ATOM 728 O O . SER A 1 92 ? -11.359 5.605 -1.405 1.00 94.38 92 SER A O 1
ATOM 730 N N . GLN A 1 93 ? -12.676 6.409 -3.025 1.00 95.62 93 GLN A N 1
ATOM 731 C CA . GLN A 1 93 ? -12.841 5.123 -3.707 1.00 95.62 93 GLN A CA 1
ATOM 732 C C . GLN A 1 93 ? -11.731 4.823 -4.720 1.00 95.62 93 GLN A C 1
ATOM 734 O O . GLN A 1 93 ? -11.752 3.767 -5.355 1.00 95.62 93 GLN A O 1
ATOM 739 N N . ILE A 1 94 ? -10.758 5.717 -4.897 1.00 97.06 94 ILE A N 1
ATOM 740 C CA . ILE A 1 94 ? -9.607 5.463 -5.758 1.00 97.06 94 ILE A CA 1
ATOM 741 C C . ILE A 1 94 ? -8.469 4.872 -4.931 1.00 97.06 94 ILE A C 1
ATOM 743 O O . ILE A 1 94 ? -8.033 5.431 -3.927 1.00 97.06 94 ILE A O 1
ATOM 747 N N . LYS A 1 95 ? -7.955 3.738 -5.404 1.00 97.31 95 LYS A N 1
ATOM 748 C CA . LYS A 1 95 ? -6.686 3.170 -4.971 1.00 97.31 95 LYS A CA 1
ATOM 749 C C . LYS A 1 95 ? -5.573 3.681 -5.871 1.00 97.31 95 LYS A C 1
ATOM 751 O O . LYS A 1 95 ? -5.586 3.441 -7.080 1.00 97.31 95 LYS A O 1
ATOM 756 N N . PHE A 1 96 ? -4.591 4.347 -5.279 1.00 97.88 96 PHE A N 1
ATOM 757 C CA . PHE A 1 96 ? -3.428 4.854 -6.003 1.00 97.88 96 PHE A CA 1
ATOM 758 C C . PHE A 1 96 ? -2.341 3.786 -6.055 1.00 97.88 96 PHE A C 1
ATOM 760 O O . PHE A 1 96 ? -1.945 3.236 -5.031 1.00 97.88 96 PHE A O 1
ATOM 767 N N . ARG A 1 97 ? -1.853 3.454 -7.246 1.00 97.88 97 ARG A N 1
ATOM 768 C CA . ARG A 1 97 ? -0.905 2.356 -7.455 1.00 97.88 97 ARG A CA 1
ATOM 769 C C . ARG A 1 97 ? 0.435 2.872 -7.940 1.00 97.88 97 ARG A C 1
ATOM 771 O O . ARG A 1 97 ? 0.477 3.589 -8.935 1.00 97.88 97 ARG A O 1
ATOM 778 N N . SER A 1 98 ? 1.507 2.422 -7.304 1.00 98.12 98 SER A N 1
ATOM 779 C CA . SER A 1 98 ? 2.866 2.556 -7.815 1.00 98.12 98 SER A CA 1
ATOM 780 C C . SER A 1 98 ? 3.074 1.570 -8.957 1.00 98.12 98 SER A C 1
ATOM 782 O O . SER A 1 98 ? 2.972 0.354 -8.769 1.00 98.12 98 SER A O 1
ATOM 784 N N . LEU A 1 99 ? 3.365 2.095 -10.141 1.00 97.06 99 LEU A N 1
ATOM 785 C CA . LEU A 1 99 ? 3.733 1.335 -11.328 1.00 97.06 99 LEU A CA 1
ATOM 786 C C . LEU A 1 99 ? 5.093 1.815 -11.833 1.00 97.06 99 LEU A C 1
ATOM 788 O O . LEU A 1 99 ? 5.545 2.905 -11.498 1.00 97.06 99 LEU A O 1
ATOM 792 N N . VAL A 1 100 ? 5.751 0.998 -12.648 1.00 96.06 100 VAL A N 1
ATOM 793 C CA . VAL A 1 100 ? 7.038 1.319 -13.264 1.00 96.06 100 VAL A CA 1
ATOM 794 C C . VAL A 1 100 ? 6.956 1.016 -14.747 1.00 96.06 100 VAL A C 1
ATOM 796 O O . VAL A 1 100 ? 6.542 -0.072 -15.148 1.00 96.06 100 VAL A O 1
ATOM 799 N N . ASN A 1 101 ? 7.341 1.987 -15.572 1.00 91.88 101 ASN A N 1
ATOM 800 C CA . ASN A 1 101 ? 7.367 1.791 -17.014 1.00 91.88 101 ASN A CA 1
ATOM 801 C C . ASN A 1 101 ? 8.559 0.914 -17.440 1.00 91.88 101 ASN A C 1
ATOM 803 O O . ASN A 1 101 ? 9.434 0.572 -16.644 1.00 91.88 101 ASN A O 1
ATOM 807 N N . VAL A 1 102 ? 8.6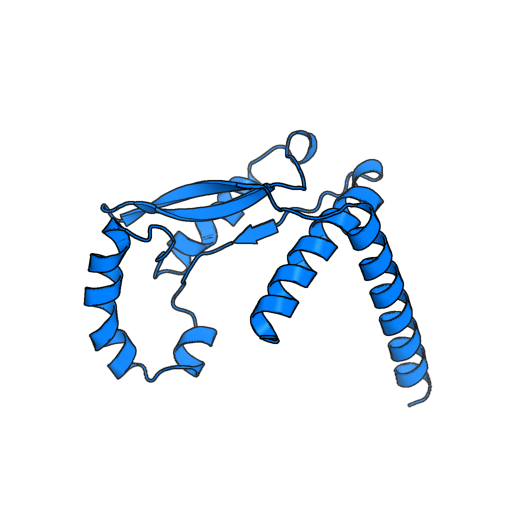15 0.560 -18.723 1.00 87.94 102 VAL A N 1
ATOM 808 C CA . VAL A 1 102 ? 9.678 -0.298 -19.276 1.00 87.94 102 VAL A CA 1
ATOM 809 C C . VAL A 1 102 ? 11.079 0.275 -19.028 1.00 87.94 102 VAL A C 1
ATOM 811 O O . VAL A 1 102 ? 12.005 -0.472 -18.732 1.00 87.94 102 VAL A O 1
ATOM 814 N N . CYS A 1 103 ? 11.219 1.602 -19.056 1.00 87.81 103 CYS A N 1
ATOM 815 C CA . CYS A 1 103 ? 12.479 2.303 -18.800 1.00 87.81 103 CYS A CA 1
ATOM 816 C C . CYS A 1 103 ? 12.842 2.408 -17.308 1.00 87.81 103 CYS A C 1
ATOM 818 O O . CYS A 1 103 ? 13.837 3.042 -16.971 1.00 87.81 103 CYS A O 1
ATOM 820 N N . GLY A 1 104 ? 12.044 1.836 -16.401 1.00 88.12 104 GLY A N 1
ATOM 821 C CA . GLY A 1 104 ? 12.312 1.881 -14.965 1.00 88.12 104 GLY A CA 1
ATOM 822 C C . GLY A 1 104 ? 11.845 3.158 -14.260 1.00 88.12 104 GLY A C 1
ATOM 823 O O . GLY A 1 104 ? 12.135 3.317 -13.078 1.00 88.12 104 GLY A O 1
ATOM 824 N N . LYS A 1 105 ? 11.113 4.053 -14.936 1.00 94.06 105 LYS A N 1
ATOM 825 C CA . LYS A 1 105 ? 10.576 5.276 -14.325 1.00 94.06 105 LYS A CA 1
ATOM 826 C C . LYS A 1 105 ? 9.260 4.973 -13.592 1.00 94.06 105 LYS A C 1
ATOM 828 O O . LYS A 1 105 ? 8.341 4.443 -14.232 1.00 94.06 105 LYS A O 1
ATOM 833 N N . PRO A 1 106 ? 9.149 5.302 -12.292 1.00 96.31 106 PRO A N 1
ATOM 834 C CA . PRO A 1 106 ? 7.919 5.104 -11.545 1.00 96.31 106 PRO A CA 1
ATOM 835 C C . PRO A 1 106 ? 6.848 6.131 -11.941 1.00 96.31 106 PRO A C 1
ATOM 837 O O . PRO A 1 106 ? 7.158 7.225 -12.417 1.00 96.31 106 PRO A O 1
ATOM 840 N N . TYR A 1 107 ? 5.582 5.751 -11.794 1.00 97.06 107 TYR A N 1
ATOM 841 C CA . TYR A 1 107 ? 4.421 6.618 -11.982 1.00 97.06 107 TYR A CA 1
ATOM 842 C C . TYR A 1 107 ? 3.215 6.098 -11.190 1.00 97.06 107 TYR A C 1
ATOM 844 O O . TYR A 1 107 ? 3.163 4.927 -10.804 1.00 97.06 107 TYR A O 1
ATOM 852 N N . VAL A 1 108 ? 2.224 6.966 -10.978 1.00 98.06 108 VAL A N 1
ATOM 853 C CA . VAL A 1 108 ? 0.981 6.625 -10.275 1.00 98.06 108 VAL A CA 1
ATOM 854 C C . VAL A 1 108 ? -0.134 6.303 -11.259 1.00 98.06 108 VAL A C 1
ATOM 856 O O . VAL A 1 108 ? -0.328 6.996 -12.257 1.00 98.06 108 VAL A O 1
ATOM 859 N N . SER A 1 109 ? -0.886 5.247 -10.965 1.00 97.75 109 SER A N 1
ATOM 860 C CA . SER A 1 109 ? -2.119 4.894 -11.666 1.00 97.75 109 SER A CA 1
ATOM 861 C C . SER A 1 109 ? -3.289 4.815 -10.694 1.00 97.75 109 SER A C 1
ATOM 863 O O . SER A 1 109 ? -3.120 4.421 -9.540 1.00 97.75 109 SER A O 1
ATOM 865 N N . ASN A 1 110 ? -4.478 5.165 -11.176 1.00 97.38 110 ASN A N 1
ATOM 866 C CA . ASN A 1 110 ? -5.705 5.193 -10.390 1.00 97.38 110 ASN A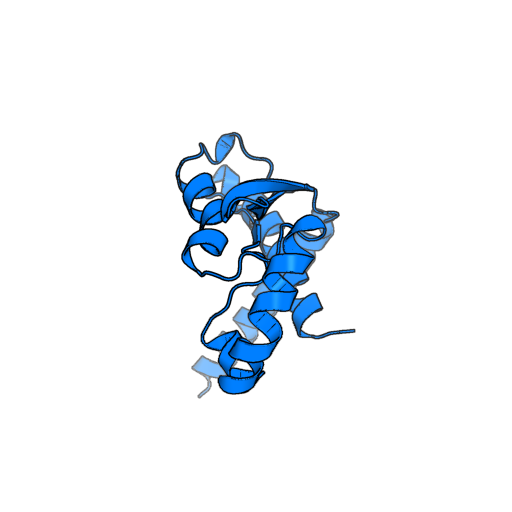 CA 1
ATOM 867 C C . ASN A 1 110 ? -6.527 3.934 -10.679 1.00 97.38 110 ASN A C 1
ATOM 869 O O . ASN A 1 110 ? -6.834 3.641 -11.833 1.00 97.38 110 ASN A O 1
ATOM 873 N N . GLU A 1 111 ? -6.920 3.209 -9.636 1.00 96.31 111 GLU A N 1
ATOM 874 C CA . GLU A 1 111 ? -7.816 2.056 -9.728 1.00 96.31 111 GLU A CA 1
ATOM 875 C C . GLU A 1 111 ? -9.072 2.317 -8.895 1.00 96.31 111 GLU A C 1
ATOM 877 O O . GLU A 1 111 ? -8.988 2.511 -7.684 1.00 96.31 111 GLU A O 1
ATOM 882 N N . LYS A 1 112 ? -10.253 2.313 -9.525 1.00 96.19 112 LYS A N 1
ATOM 883 C CA . LYS A 1 112 ? -11.511 2.476 -8.791 1.00 96.19 112 LYS A CA 1
ATOM 884 C C . LYS A 1 112 ? -11.851 1.197 -8.031 1.00 96.19 112 LYS A C 1
ATOM 886 O O . LYS A 1 112 ? -12.033 0.134 -8.626 1.00 96.19 112 LYS A O 1
ATOM 891 N N . MET A 1 113 ? -11.971 1.319 -6.717 1.00 94.56 113 MET A N 1
ATOM 892 C CA . MET A 1 113 ? -12.343 0.231 -5.829 1.00 94.56 113 MET A CA 1
ATOM 893 C C . MET A 1 113 ? -13.853 -0.012 -5.912 1.00 94.56 113 MET A C 1
ATOM 895 O O . MET A 1 113 ? -14.653 0.916 -5.847 1.00 94.56 113 MET A O 1
ATOM 899 N N . LYS A 1 114 ? -14.258 -1.279 -6.044 1.00 91.88 114 LYS A N 1
ATOM 900 C CA . LYS A 1 114 ? -15.671 -1.695 -6.027 1.00 91.88 114 LYS A CA 1
ATOM 901 C C . LYS A 1 114 ? -16.122 -1.953 -4.589 1.00 91.88 114 LYS A C 1
ATOM 903 O O . LYS A 1 114 ? -16.417 -3.092 -4.232 1.00 91.88 114 LYS A O 1
ATOM 908 N N . ILE A 1 115 ? -16.084 -0.914 -3.760 1.00 94.56 115 ILE A N 1
ATOM 909 C CA . ILE A 1 115 ? -16.437 -0.989 -2.340 1.00 94.56 115 ILE A CA 1
ATOM 910 C C . ILE A 1 115 ? -17.782 -0.308 -2.136 1.00 94.56 115 ILE A C 1
ATOM 912 O O . ILE A 1 115 ? -17.987 0.825 -2.564 1.00 94.56 115 ILE A O 1
ATOM 916 N N . ASP A 1 116 ? -18.682 -1.027 -1.479 1.00 92.31 116 ASP A N 1
ATOM 917 C CA . ASP A 1 116 ? -19.961 -0.504 -1.027 1.00 92.31 116 ASP A CA 1
ATOM 918 C C . ASP A 1 116 ? -19.747 0.299 0.272 1.00 92.31 116 ASP A C 1
ATOM 920 O O . ASP A 1 116 ? -19.260 -0.285 1.249 1.00 92.31 116 ASP A O 1
ATOM 924 N N . PRO A 1 117 ? -20.048 1.612 0.294 1.00 86.69 117 PRO A N 1
ATOM 925 C CA . PRO A 1 117 ? -19.889 2.446 1.482 1.00 86.69 117 PRO A CA 1
ATOM 926 C C . PRO A 1 117 ? -20.639 1.918 2.708 1.00 86.69 117 PRO A C 1
ATOM 928 O O . PRO A 1 117 ? -20.101 1.995 3.811 1.00 86.69 117 PRO A O 1
ATOM 931 N N . ASP A 1 118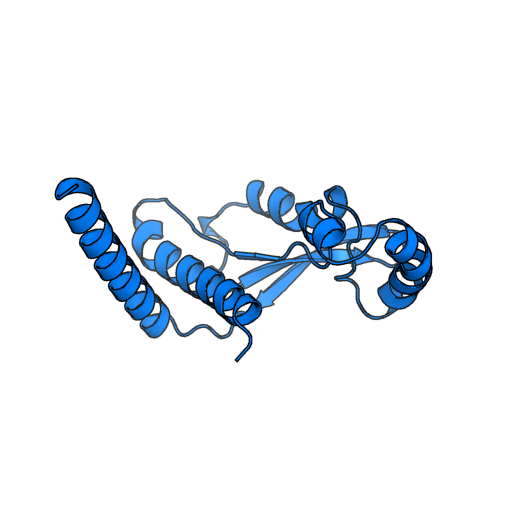 ? -21.822 1.328 2.525 1.00 88.81 118 ASP A N 1
ATOM 932 C CA . ASP A 1 118 ? -22.627 0.823 3.643 1.00 88.81 118 ASP A CA 1
ATOM 933 C C . ASP A 1 118 ? -21.932 -0.379 4.299 1.00 88.81 118 ASP A C 1
ATOM 935 O O . ASP A 1 118 ? -21.792 -0.463 5.518 1.00 88.81 118 ASP A O 1
ATOM 939 N N . ARG A 1 119 ? -21.345 -1.261 3.480 1.00 90.62 119 ARG A N 1
ATOM 940 C CA . ARG A 1 119 ? -20.556 -2.404 3.973 1.00 90.62 119 ARG A CA 1
ATOM 941 C C . ARG A 1 119 ? -19.241 -1.985 4.621 1.00 90.62 119 ARG A C 1
ATOM 943 O O . ARG A 1 119 ? -18.682 -2.752 5.408 1.00 90.62 119 ARG A O 1
ATOM 950 N N . ALA A 1 120 ? -18.711 -0.818 4.261 1.00 94.12 120 ALA A N 1
ATOM 951 C CA . ALA A 1 120 ? -17.532 -0.271 4.916 1.00 94.12 120 ALA A CA 1
ATOM 952 C C . ALA A 1 120 ? -17.840 0.170 6.347 1.00 94.12 120 ALA A C 1
ATOM 954 O O . ALA A 1 120 ? -17.041 -0.100 7.243 1.00 94.12 120 ALA A O 1
ATOM 955 N N . GLU A 1 121 ? -19.012 0.763 6.570 1.00 93.94 121 GLU A N 1
ATOM 956 C CA . GLU A 1 121 ? -19.473 1.137 7.905 1.00 93.94 121 GLU A CA 1
ATOM 957 C C . GLU A 1 121 ? -19.726 -0.096 8.786 1.00 93.94 121 GLU A C 1
ATOM 959 O O . GLU A 1 121 ? -19.240 -0.145 9.918 1.00 93.94 121 GLU A O 1
ATOM 964 N N . ASP A 1 122 ? -20.376 -1.134 8.247 1.00 95.12 122 ASP A N 1
ATOM 965 C CA . ASP A 1 122 ? -20.585 -2.404 8.957 1.00 95.12 122 ASP A CA 1
ATOM 966 C C . ASP A 1 122 ? -19.263 -3.020 9.442 1.00 95.12 122 ASP A C 1
ATOM 968 O O . ASP A 1 122 ? -19.151 -3.472 10.585 1.00 95.12 122 ASP A O 1
ATOM 972 N N . LEU A 1 123 ? -18.232 -3.023 8.585 1.00 95.81 123 LEU A N 1
ATOM 973 C CA . LEU A 1 123 ? -16.921 -3.563 8.945 1.00 95.81 123 LEU A CA 1
ATOM 974 C C . LEU A 1 123 ? -16.270 -2.760 10.075 1.00 95.81 123 LEU A C 1
ATOM 976 O O . LEU A 1 123 ? -15.657 -3.351 10.963 1.00 95.81 123 LEU A O 1
ATOM 980 N N . LEU A 1 124 ? -16.392 -1.433 10.054 1.00 96.44 124 LEU A N 1
ATOM 981 C CA . LEU A 1 124 ? -15.858 -0.593 11.121 1.00 96.44 124 LEU A CA 1
ATOM 982 C C . LEU A 1 124 ? -16.566 -0.851 12.453 1.00 96.44 124 LEU A C 1
ATOM 984 O O . LEU A 1 124 ? -15.891 -0.969 13.469 1.00 96.44 124 LEU A O 1
ATOM 988 N N . LEU A 1 125 ? -17.891 -1.023 12.451 1.00 96.31 125 LEU A N 1
ATOM 989 C CA . LEU A 1 125 ? -18.641 -1.382 13.660 1.00 96.31 125 LEU A CA 1
ATOM 990 C C . LEU A 1 125 ? -18.188 -2.727 14.246 1.00 96.31 125 LEU A C 1
ATOM 992 O O . LEU A 1 125 ? -18.080 -2.866 15.464 1.00 96.31 125 LEU A O 1
ATOM 996 N N . GLU A 1 126 ? -17.898 -3.721 13.406 1.00 96.81 126 GLU A N 1
ATOM 997 C CA . GLU A 1 126 ? -17.347 -4.998 13.876 1.00 96.81 126 GLU A CA 1
ATOM 998 C C . GLU A 1 126 ? -15.917 -4.855 14.423 1.00 96.81 126 GLU A C 1
ATOM 1000 O O . GLU A 1 126 ? -15.585 -5.467 15.441 1.00 96.81 126 GLU A O 1
ATOM 1005 N N . LEU A 1 127 ? -15.077 -4.013 13.812 1.00 96.56 127 LEU A N 1
ATOM 1006 C CA . LEU A 1 127 ? -13.746 -3.702 14.347 1.00 96.56 127 LEU A CA 1
ATOM 1007 C C . LEU A 1 127 ? -13.826 -2.977 15.698 1.00 96.56 127 LEU A C 1
ATOM 1009 O O . LEU A 1 127 ? -13.072 -3.321 16.606 1.00 96.56 127 LEU A O 1
ATOM 1013 N N . ASP A 1 128 ? -14.774 -2.053 15.867 1.00 96.56 128 ASP A N 1
ATOM 1014 C CA . ASP A 1 128 ? -15.018 -1.355 17.133 1.00 96.56 128 ASP A CA 1
ATOM 1015 C C . ASP A 1 128 ? -15.442 -2.350 18.235 1.00 96.56 128 ASP A C 1
ATOM 1017 O O . ASP A 1 128 ? -14.938 -2.309 19.361 1.00 96.56 128 ASP A O 1
ATOM 1021 N N . LYS A 1 129 ? -16.319 -3.317 17.919 1.00 97.12 129 LYS A N 1
ATOM 1022 C CA . LYS A 1 129 ? -16.697 -4.402 18.849 1.00 97.12 129 LYS A CA 1
ATOM 1023 C C . LYS A 1 129 ? -15.500 -5.272 19.236 1.00 97.12 129 LYS A C 1
ATOM 1025 O O . LYS A 1 129 ? -15.340 -5.598 20.415 1.00 97.12 129 LYS A O 1
ATOM 1030 N N . LEU A 1 130 ? -14.667 -5.645 18.262 1.00 96.50 130 LEU A N 1
ATOM 1031 C CA . LEU A 1 130 ? -13.460 -6.440 18.498 1.00 96.50 130 LEU A CA 1
ATOM 1032 C C . LEU A 1 130 ? -12.469 -5.699 19.402 1.00 96.50 130 LEU A C 1
ATOM 1034 O O . LEU A 1 130 ? -11.959 -6.295 20.351 1.00 96.50 130 LEU A O 1
ATOM 1038 N N . GLN A 1 131 ? -12.250 -4.405 19.159 1.00 95.44 131 GLN A N 1
ATOM 1039 C CA . GLN A 1 131 ? -11.387 -3.563 19.986 1.00 95.44 131 GLN A CA 1
ATOM 1040 C C . GLN A 1 131 ? -11.902 -3.481 21.431 1.00 95.44 131 GLN A C 1
ATOM 1042 O O . GLN A 1 131 ? -11.151 -3.745 22.366 1.00 95.44 131 GLN A O 1
ATOM 1047 N N . ASN A 1 132 ? -13.200 -3.226 21.625 1.00 95.62 132 ASN A N 1
ATOM 1048 C CA . ASN A 1 132 ? -13.811 -3.170 22.958 1.00 95.62 132 ASN A CA 1
ATOM 1049 C C . ASN A 1 132 ? -13.679 -4.499 23.725 1.00 95.62 132 ASN A C 1
ATOM 1051 O O . ASN A 1 132 ? -13.414 -4.519 24.933 1.00 95.62 132 ASN A O 1
ATOM 1055 N N . SER A 1 133 ? -13.855 -5.625 23.026 1.00 95.62 133 SER A N 1
ATOM 1056 C CA . SER A 1 133 ? -13.670 -6.955 23.611 1.00 95.62 133 SER A CA 1
ATOM 1057 C C . SER A 1 133 ? -12.220 -7.183 24.046 1.00 95.62 133 SER A C 1
ATOM 1059 O O . SER A 1 133 ? -11.983 -7.670 25.157 1.00 95.62 133 SER A O 1
ATOM 1061 N N . LEU A 1 134 ? -11.256 -6.785 23.209 1.00 95.25 134 LEU A N 1
ATOM 1062 C CA . LEU A 1 134 ? -9.828 -6.877 23.505 1.00 95.25 134 LEU A CA 1
ATOM 1063 C C . LEU A 1 134 ? -9.453 -6.025 24.724 1.00 95.25 134 LEU A C 1
ATOM 1065 O O . LEU A 1 134 ? -8.805 -6.529 25.639 1.00 95.25 134 LEU A O 1
ATOM 1069 N N . ASP A 1 135 ? -9.914 -4.776 24.779 1.00 94.31 135 ASP A N 1
ATOM 1070 C CA . ASP A 1 135 ? -9.631 -3.859 25.887 1.00 94.31 135 ASP A CA 1
ATOM 1071 C C . ASP A 1 135 ? -10.184 -4.375 27.218 1.00 94.31 135 ASP A C 1
ATOM 1073 O O . ASP A 1 135 ? -9.546 -4.235 28.263 1.00 94.31 135 ASP A O 1
ATOM 1077 N N . THR A 1 136 ? -11.354 -5.017 27.183 1.00 93.19 136 THR A N 1
ATOM 1078 C CA . THR A 1 136 ? -11.931 -5.677 28.360 1.00 93.19 136 THR A CA 1
ATOM 1079 C C . THR A 1 136 ? -11.043 -6.830 28.828 1.00 93.19 136 THR A C 1
ATOM 1081 O O . THR A 1 136 ? -10.719 -6.906 30.010 1.00 93.19 136 THR A O 1
ATOM 1084 N N . HIS A 1 137 ? -10.589 -7.684 27.905 1.00 90.38 137 HIS A N 1
ATOM 1085 C CA . HIS A 1 137 ? -9.731 -8.830 28.225 1.00 90.38 137 HIS A CA 1
ATOM 1086 C C . HIS A 1 137 ? -8.355 -8.421 28.763 1.00 90.38 137 HIS A C 1
ATOM 1088 O O . HIS A 1 137 ? -7.837 -9.070 29.673 1.00 90.38 137 HIS A O 1
ATOM 1094 N N . VAL A 1 138 ? -7.758 -7.360 28.212 1.00 90.69 138 VAL A N 1
ATOM 1095 C CA . VAL A 1 138 ? -6.463 -6.839 28.673 1.00 90.69 138 VAL A CA 1
ATOM 1096 C C . VAL A 1 138 ? -6.581 -6.253 30.078 1.00 90.69 138 VAL A C 1
ATOM 1098 O O . VAL A 1 138 ? -5.702 -6.495 30.889 1.00 90.69 138 VAL A O 1
ATOM 1101 N N . LYS A 1 139 ? -7.672 -5.545 30.398 1.00 83.12 139 LYS A N 1
ATOM 1102 C CA . LYS A 1 139 ? -7.900 -4.976 31.742 1.00 83.12 139 LYS A CA 1
ATOM 1103 C C . LYS A 1 139 ? -8.190 -6.024 32.820 1.00 83.12 139 LYS A C 1
ATOM 1105 O O . LYS A 1 139 ? -8.019 -5.736 33.998 1.00 83.12 139 LYS A O 1
ATOM 1110 N N . THR A 1 140 ? -8.673 -7.206 32.436 1.00 74.62 140 THR A N 1
ATOM 1111 C CA . THR A 1 140 ? -8.927 -8.326 33.359 1.00 74.62 140 THR A CA 1
ATOM 1112 C C . THR A 1 140 ? -7.701 -9.205 33.637 1.00 74.62 140 THR A C 1
ATOM 1114 O O . THR A 1 140 ? -7.804 -10.119 34.454 1.00 74.62 140 THR A O 1
ATOM 1117 N N . LYS A 1 141 ? -6.570 -8.967 32.961 1.00 57.38 141 LYS A N 1
ATOM 1118 C CA . LYS A 1 141 ? -5.280 -9.625 33.218 1.00 57.38 141 LYS A CA 1
ATOM 1119 C C . LYS A 1 141 ? -4.350 -8.707 33.998 1.00 57.38 141 LYS A C 1
ATOM 1121 O O . LYS A 1 141 ? -3.560 -9.265 34.787 1.00 57.38 141 LYS A O 1
#

pLDDT: mean 92.33, std 6.55, range [57.38, 98.12]

Organism: Elysia chlorotica (NCBI:txid188477)

Secondary structure (DSSP, 8-state):
--HHHHHHHHHHHHHHHHHHHHGGGT----EEE--SB--HHHHTTS-HHHHHHHHHHHHHHTTT-TT--BSHHHHTHHHHHHHTS-GGGS-TTEEEEEEE-TTS-EEEEEEE----HHHHHHHHHHHHHHHHHHHHHHHT-

Sequence (141 aa):
KNPYSSSKYATDVVSVGLNSRLNKQGVYSHSVCPGLVESNMTYGILPNWFWKLVLPFIFLMRLFVPSLTTSTFNGSESLLWLSSQDPRTLDSQIKFRSLVNVCGKPYVSNEKMKIDPDRAEDLLLELDKLQNSLDTHVKTK

Foldseek 3Di:
DDPVVVVLLLLLLLQLLCQVVCVVVVDHGAAEALADEDDPVVCVVDPPVVCVVCVVVLLVCCQPVQSSLHHPVQSCAQVVVVVPDDRVPDDRQWYWYWGAHNVNRIDIDTDGHPHDNVVSNVSVVVVVVVVVVVVVVVVVD

=== Feature glossary ===
Annotated list of the representations used here:

Nearest PDB structures. The Foldseek neighbor list gives the closest experimentally determined structures in the PDB, ranked by structural alignment. TM-score near 1 means near-identical fold; near 0.3 means only rough topology match. This is how one finds what a novel AlphaFold prediction most resembles in the solved-structure universe.

Foldseek 3Di. Foldseek's 3Di representation compresses backbone geometry into a per-residue letter drawn from a learned twenty-state alphabet. It captures the tertiary interaction pattern around each residue — which residues are packed against it in space, regardless of where they are in sequence.

Radius of gyration, Cα contacts, bounding box. Radius of gyration (Rg) is the root-mean-square distance of Cα atoms from their centroid — a single number for overall size and compactness. A globular domain of N residues has Rg ≈ 2.2·N^0.38 Å; an extended or disordered chain has a much larger Rg. The Cα contact count is the number of residue pairs whose Cα atoms are within 8 Å and are more than four positions apart in sequence — a standard proxy for tertiary packing density. The bounding box is the smallest axis-aligned box enclosing all Cα atoms.

InterPro / GO / CATH / organism. The annotation block draws on four external resources. InterPro: which protein families and domains the sequence belongs to. GO: standardized terms for what the protein does, what process it participates in, and where in the cell it acts. CATH: which structural fold it has in the CATH hierarchy. Organism: the species of origin.

mmCIF coordinates. The mmCIF block holds the 3D Cartesian coordinates of each backbone atom (N, Cα, C, O) in ångströms. mmCIF is the PDB's canonical archive format — a tagged-loop text representation of the atomic model.

pLDDT. pLDDT is the predicted lDDT-Cα score: AlphaFold's confidence that the local environment of each residue (all inter-atomic distances within 15 Å) is correctly placed. It is a per-residue number between 0 and 100, with higher meaning more reliable.

Backbone torsions (φ/ψ). φ (phi) and ψ (psi) are the two rotatable backbone dihedrals per residue: φ is the C(i-1)–N–Cα–C torsion, ψ is the N–Cα–C–N(i+1) torsion, both in degrees on (−180°, 180°]. α-helical residues cluster near (−60°, −45°); β-strand residues near (−120°, +130°). A Ramachandran plot is simply a scatter of (φ, ψ) for every residue.

B-factor. For experimental (PDB) structures, the B-factor (temperature factor) quantifies the positional spread of each atom in the crystal — a combination of thermal vibration and static disorder — in units of Å². High B-factors mark flexible loops or poorly resolved regions; low B-factors mark the rigid, well-ordered core.

Secondary structure (3-state, P-SEA). SS3 is a coarse helix/strand/coil call (letters a/b/c) made by the P-SEA algorithm from inter-Cα distances and dihedrals. It is less detailed than DSSP but needs only Cα positions.

Predicted aligned error. Predicted aligned error is AlphaFold's pairwise confidence. Unlike pLDDT (per-residue), PAE is per-residue-pair and captures whether two parts of the structure are correctly placed relative to each other. Units are ångströms of expected positional error.

Solvent-accessible surface area. Solvent-accessible surface area (SASA) is the area in Å² traced out by the centre of a 1.4 Å probe sphere (a water molecule) rolled over the protein's van der Waals surface (Shrake–Rupley / Lee–Richards construction). Buried residues have near-zero SASA; fully exposed residues can exceed 200 Å². The total SASA scales roughly with the number of surface residues.

Secondary structure (8-state, DSSP). The SS8 string is DSSP's per-residue secondary-structure call. α-helix (H) means an i→i+4 H-bond ladder; β-strand (E) means the residue participates in a β-sheet; 3₁₀ (G) and π (I) are tighter and wider helices; T/S are turns/bends; '-' is loop.

Rendered structure images. Structure images are PyMOL renders from six orthogonal camera directions. Cartoon representation draws helices as coils and strands as arrows; sticks shows the backbone as bonds; surface shows the solvent-excluded envelope. Rainbow coloring maps sequence position to hue (blue→red, N→C); chain coloring assigns a distinct color per polypeptide.

Sequence. The amino-acid sequence is the protein's primary structure: the linear order of residues from the N-terminus to the C-terminus, written in one-letter code. Everything else here — the 3D coordinates, the secondary structure, the domain annotations — is ultimately a consequence of this string.

Contact-map, Ramachandran, and PAE plots. Three diagnostic plots accompany the record. The Cα contact map visualizes the tertiary structure as a 2D adjacency matrix (8 Å cutoff, sequence-local contacts suppressed). The Ramachandran plot shows the distribution of backbone (φ, ψ) torsions, with points in the α and β basins reflecting secondary structure content. The PAE plot shows AlphaFold's inter-residue confidence as a color matrix.